Protein AF-A0A6N6KFM6-F1 (afdb_monomer_lite)

Foldseek 3Di:
DDKDFLVRLCVVLVHDSVVVVVCCVVVQQAAPDAPPVRTGIHDPVSSVSSVVVVD

Secondary structure (DSSP, 8-state):
---EEHHHHHHHHT--HHHHHHHHHTTSS--SEE-TTS-EEE-HHHHHHHHHHH-

Structure (mmCIF, N/CA/C/O backbone):
data_AF-A0A6N6KFM6-F1
#
_entry.id   AF-A0A6N6KFM6-F1
#
loop_
_atom_site.group_PDB
_atom_site.id
_atom_site.type_symbol
_atom_site.label_atom_id
_atom_site.label_alt_id
_atom_site.label_comp_id
_atom_site.label_asym_id
_atom_site.label_entity_id
_atom_site.label_seq_id
_atom_site.pdbx_PDB_ins_code
_atom_site.Cartn_x
_atom_site.Cartn_y
_atom_site.Cartn_z
_atom_site.occupancy
_atom_site.B_iso_or_equiv
_atom_site.auth_seq_id
_atom_site.auth_comp_id
_atom_site.auth_asym_id
_atom_site.auth_atom_id
_atom_site.pdbx_PDB_model_num
ATOM 1 N N . MET A 1 1 ? 4.189 16.280 -5.009 1.00 52.81 1 MET A N 1
ATOM 2 C CA . MET A 1 1 ? 3.474 14.988 -5.119 1.00 52.81 1 MET A CA 1
ATOM 3 C C . MET A 1 1 ? 3.928 14.091 -3.980 1.00 52.81 1 MET A C 1
ATOM 5 O O . MET A 1 1 ? 5.094 13.718 -3.944 1.00 52.81 1 MET A O 1
ATOM 9 N N . SER A 1 2 ? 3.058 13.821 -3.009 1.00 74.38 2 SER A N 1
ATOM 10 C CA . SER A 1 2 ? 3.390 12.959 -1.869 1.00 74.38 2 SER A CA 1
ATOM 11 C C . SER A 1 2 ? 3.247 11.498 -2.289 1.00 74.38 2 SER A C 1
ATOM 13 O O . SER A 1 2 ? 2.151 11.072 -2.649 1.00 74.38 2 SER A O 1
ATOM 15 N N . LYS A 1 3 ? 4.353 10.750 -2.274 1.00 85.25 3 LYS A N 1
ATOM 16 C CA . LYS A 1 3 ? 4.372 9.307 -2.540 1.00 85.25 3 LYS A CA 1
ATOM 17 C C . LYS A 1 3 ? 4.273 8.555 -1.218 1.00 85.25 3 LYS A C 1
ATOM 19 O O . LYS A 1 3 ? 5.000 8.865 -0.276 1.00 85.25 3 LYS A O 1
ATOM 24 N N . TYR A 1 4 ? 3.412 7.550 -1.170 1.00 89.94 4 TYR A N 1
ATOM 25 C CA . TYR A 1 4 ? 3.182 6.703 -0.008 1.00 89.94 4 TYR A CA 1
ATOM 26 C C . TYR A 1 4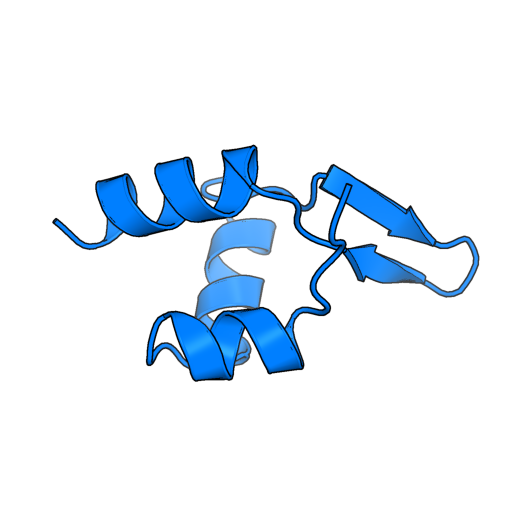 ? 3.697 5.298 -0.281 1.00 89.94 4 TYR A C 1
ATOM 28 O O . TYR A 1 4 ? 3.413 4.696 -1.313 1.00 89.94 4 TYR A O 1
ATOM 36 N N . THR A 1 5 ? 4.448 4.746 0.660 1.00 91.19 5 THR A N 1
ATOM 37 C CA . THR A 1 5 ? 4.782 3.317 0.643 1.00 91.19 5 THR A CA 1
ATOM 38 C C . THR A 1 5 ? 3.555 2.479 1.006 1.00 91.19 5 THR A C 1
ATOM 40 O O . THR A 1 5 ? 2.647 2.969 1.677 1.00 91.19 5 THR A O 1
ATOM 43 N N . VAL A 1 6 ? 3.555 1.187 0.654 1.00 90.31 6 VAL A N 1
ATOM 44 C CA . VAL A 1 6 ? 2.521 0.217 1.089 1.00 90.31 6 VAL A CA 1
ATOM 45 C C . VAL A 1 6 ? 2.212 0.332 2.585 1.00 90.31 6 VAL A C 1
ATOM 47 O O . VAL A 1 6 ? 1.052 0.330 2.977 1.00 90.31 6 VA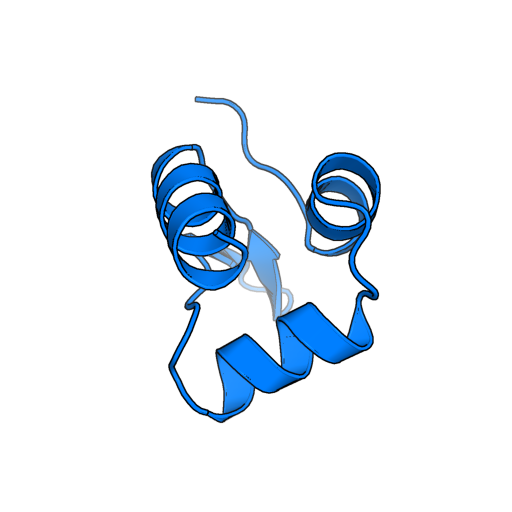L A O 1
ATOM 50 N N . LYS A 1 7 ? 3.248 0.469 3.424 1.00 90.62 7 LYS A N 1
ATOM 51 C CA . LYS A 1 7 ? 3.115 0.538 4.887 1.00 90.62 7 LYS A CA 1
ATOM 52 C C . LYS A 1 7 ? 2.487 1.851 5.371 1.00 90.62 7 LYS A C 1
ATOM 54 O O . LYS A 1 7 ? 1.791 1.873 6.382 1.00 90.62 7 LYS A O 1
ATOM 59 N N . GLN A 1 8 ? 2.740 2.956 4.672 1.00 91.06 8 GLN A N 1
ATOM 60 C CA . GLN A 1 8 ? 2.079 4.230 4.968 1.00 91.06 8 GLN A CA 1
ATOM 61 C C . GLN A 1 8 ? 0.624 4.199 4.508 1.00 91.06 8 GLN A C 1
ATOM 63 O O . GLN A 1 8 ? -0.254 4.596 5.268 1.00 91.06 8 GLN A O 1
ATOM 68 N N . LEU A 1 9 ? 0.368 3.675 3.306 1.00 89.75 9 LEU A N 1
ATOM 69 C CA . LEU A 1 9 ? -0.979 3.541 2.763 1.00 89.75 9 LEU A CA 1
ATOM 70 C C . LEU A 1 9 ? -1.850 2.634 3.640 1.00 89.75 9 LEU A C 1
ATOM 72 O O . LEU A 1 9 ? -2.976 2.999 3.956 1.00 89.75 9 LEU A O 1
ATOM 76 N N . SER A 1 10 ? -1.306 1.504 4.102 1.00 91.19 10 SER A N 1
ATOM 77 C CA . SER A 1 10 ? -2.006 0.583 5.003 1.00 91.19 10 SER A CA 1
ATOM 78 C C . SER A 1 10 ? -2.428 1.278 6.299 1.00 91.19 10 SER A C 1
ATOM 80 O O . SER A 1 10 ? -3.552 1.120 6.760 1.00 91.19 10 SER A O 1
ATOM 82 N N . LYS A 1 11 ? -1.543 2.111 6.866 1.00 90.88 11 LYS A N 1
ATOM 83 C CA . LYS A 1 11 ? -1.833 2.869 8.089 1.00 90.88 11 LYS A CA 1
ATOM 84 C C . LYS A 1 11 ? -2.873 3.971 7.859 1.00 90.88 11 LYS A C 1
ATOM 86 O O . LYS A 1 11 ? -3.695 4.196 8.736 1.00 90.88 11 LYS A O 1
ATOM 91 N N . LEU A 1 12 ? -2.834 4.644 6.707 1.00 89.06 12 LEU A N 1
ATOM 92 C CA . LEU A 1 12 ? -3.770 5.719 6.357 1.00 89.06 12 LEU A CA 1
ATOM 93 C C . LEU A 1 12 ? -5.182 5.202 6.076 1.00 89.06 12 LEU A C 1
ATOM 95 O O . LEU A 1 12 ? -6.145 5.786 6.552 1.00 89.06 12 LEU A O 1
ATOM 99 N N . ALA A 1 13 ? -5.299 4.114 5.318 1.00 86.81 13 ALA A N 1
ATOM 100 C CA . ALA A 1 13 ? -6.586 3.543 4.933 1.00 86.81 13 ALA A CA 1
ATOM 101 C C . ALA A 1 13 ? -7.149 2.547 5.962 1.00 86.81 13 ALA A C 1
ATOM 103 O O . ALA A 1 13 ? -8.237 2.020 5.767 1.00 86.81 13 ALA A O 1
ATOM 104 N N . GLY A 1 14 ? -6.409 2.248 7.036 1.00 89.81 14 GLY A N 1
ATOM 105 C CA . GLY A 1 14 ? -6.836 1.287 8.058 1.00 89.81 14 GLY A CA 1
ATOM 106 C C . GLY A 1 14 ? -6.907 -0.163 7.565 1.00 89.81 14 GLY A C 1
ATOM 107 O O . GLY A 1 14 ? -7.521 -1.005 8.212 1.00 89.81 14 GLY A O 1
ATOM 108 N N . VAL A 1 15 ? -6.275 -0.474 6.430 1.00 90.81 15 VAL A N 1
ATOM 109 C CA . VAL A 1 15 ? -6.245 -1.820 5.843 1.00 90.81 15 VAL A CA 1
ATOM 110 C C . VAL A 1 15 ? -4.908 -2.494 6.105 1.00 90.81 15 VAL A C 1
ATOM 112 O O . VAL A 1 15 ? -3.881 -1.843 6.289 1.00 90.81 15 VAL A O 1
ATOM 115 N N . SER A 1 16 ? -4.879 -3.823 6.082 1.00 92.25 16 SER A N 1
ATOM 116 C CA . SER A 1 16 ? -3.619 -4.544 6.242 1.00 92.25 16 SER A CA 1
ATOM 117 C C . SER A 1 16 ? -2.734 -4.422 4.992 1.00 92.25 16 SER A C 1
ATOM 119 O O . SER A 1 16 ? -3.217 -4.349 3.860 1.00 92.25 16 SER A O 1
ATOM 121 N N . VAL A 1 17 ? -1.412 -4.481 5.178 1.00 92.00 17 VAL A N 1
ATOM 122 C CA . VAL A 1 17 ? -0.444 -4.586 4.066 1.00 92.00 17 VAL A CA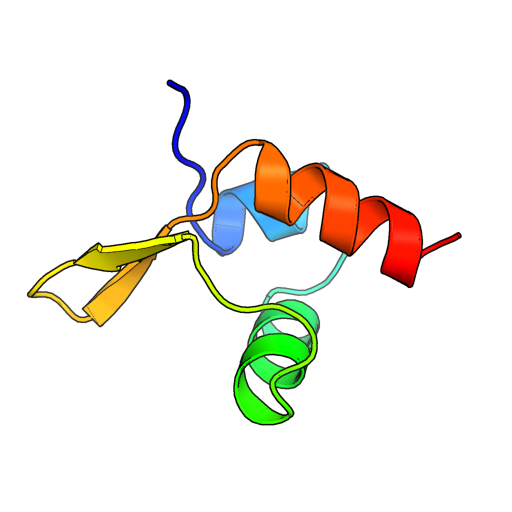 1
ATOM 123 C C . VAL A 1 17 ? -0.757 -5.794 3.173 1.00 92.00 17 VAL A C 1
ATOM 125 O O . VAL A 1 17 ? -0.642 -5.716 1.952 1.00 92.00 17 VAL A O 1
ATOM 128 N N . ARG A 1 18 ? -1.219 -6.898 3.774 1.00 92.62 18 ARG A N 1
ATOM 129 C CA . ARG A 1 18 ? -1.657 -8.100 3.059 1.00 92.62 18 ARG A CA 1
ATOM 130 C C . ARG A 1 18 ? -2.840 -7.813 2.131 1.00 92.62 18 ARG A C 1
ATOM 132 O O . ARG A 1 18 ? -2.829 -8.294 1.006 1.00 92.62 18 ARG A O 1
ATOM 139 N N . THR A 1 19 ? -3.812 -7.014 2.570 1.00 92.19 19 THR A N 1
ATOM 140 C CA . THR A 1 19 ? -4.963 -6.598 1.753 1.00 92.19 19 THR A CA 1
ATOM 141 C C . THR A 1 19 ? -4.503 -5.802 0.533 1.00 92.19 19 THR A C 1
ATOM 143 O O . THR A 1 19 ? -4.904 -6.107 -0.584 1.00 92.19 19 THR A O 1
ATOM 146 N N . LEU A 1 20 ? -3.586 -4.847 0.717 1.00 91.06 20 LEU A N 1
ATOM 147 C CA . LEU A 1 20 ? -3.023 -4.079 -0.401 1.00 91.06 20 LEU A CA 1
ATOM 148 C C . LEU A 1 20 ? -2.235 -4.962 -1.378 1.00 91.06 20 LEU A C 1
ATOM 150 O O . LEU A 1 20 ? -2.333 -4.776 -2.589 1.00 91.06 20 LEU A O 1
ATOM 154 N N . HIS A 1 21 ? -1.475 -5.941 -0.876 1.00 91.19 21 HIS A N 1
ATOM 155 C CA . HIS A 1 21 ? -0.805 -6.920 -1.734 1.00 91.19 21 HIS A CA 1
ATOM 156 C C . HIS A 1 21 ? -1.792 -7.794 -2.497 1.00 91.19 21 HIS A C 1
ATOM 158 O O . HIS A 1 21 ? -1.567 -8.058 -3.673 1.00 91.19 21 HIS A O 1
ATOM 164 N N . HIS A 1 22 ? -2.879 -8.208 -1.852 1.00 92.56 22 HIS A N 1
ATOM 165 C CA . HIS A 1 22 ? -3.928 -8.970 -2.507 1.00 92.56 22 HIS A CA 1
ATOM 166 C C . HIS A 1 22 ? -4.562 -8.160 -3.643 1.00 92.56 22 HIS A C 1
ATOM 168 O O . HIS A 1 22 ? -4.649 -8.665 -4.757 1.00 92.56 22 HIS A O 1
ATOM 174 N N . TYR A 1 23 ? -4.897 -6.886 -3.407 1.00 92.44 23 TYR A N 1
ATOM 175 C CA . TYR A 1 23 ? -5.432 -5.992 -4.439 1.00 92.44 23 TYR A CA 1
ATOM 176 C C . TYR A 1 23 ? -4.461 -5.767 -5.604 1.00 92.44 23 TYR A C 1
ATOM 178 O O . TYR A 1 23 ? -4.901 -5.706 -6.748 1.00 92.44 23 TYR A O 1
ATOM 186 N N . ASP A 1 24 ? -3.153 -5.695 -5.343 1.00 90.31 24 ASP A N 1
ATOM 187 C CA . ASP A 1 24 ? -2.128 -5.650 -6.398 1.00 90.31 24 ASP A CA 1
ATOM 188 C C . ASP A 1 24 ? -2.086 -6.966 -7.197 1.00 90.31 24 ASP A C 1
ATOM 190 O O . ASP A 1 24 ? -2.047 -6.942 -8.424 1.00 90.31 24 ASP A O 1
ATOM 194 N N 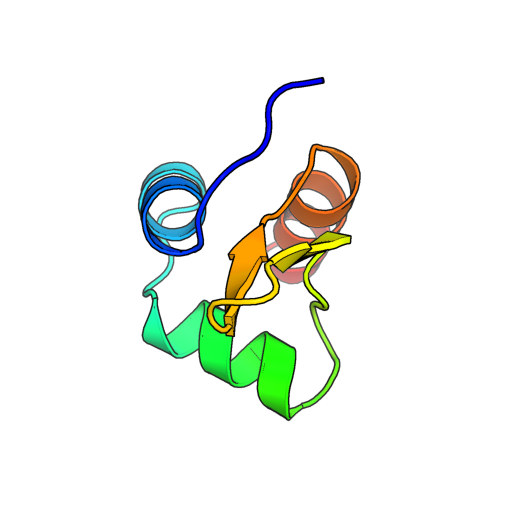. GLN A 1 25 ? -2.150 -8.118 -6.518 1.00 91.50 25 GLN A N 1
ATOM 195 C CA . GLN A 1 25 ? -2.110 -9.445 -7.148 1.00 91.50 25 GLN A CA 1
ATOM 196 C C . GLN A 1 25 ? -3.311 -9.714 -8.057 1.00 91.50 25 GLN A C 1
ATOM 198 O O . GLN A 1 25 ? -3.134 -10.265 -9.140 1.00 91.50 25 GLN A O 1
ATOM 203 N N . ILE A 1 26 ? -4.514 -9.317 -7.638 1.00 93.31 26 ILE A N 1
ATOM 204 C CA . ILE A 1 26 ? -5.735 -9.468 -8.445 1.00 93.31 26 ILE A CA 1
ATOM 205 C C . ILE A 1 26 ? -5.920 -8.320 -9.452 1.00 93.31 26 ILE A C 1
ATOM 207 O O . ILE A 1 26 ? -6.878 -8.319 -10.218 1.00 93.31 26 ILE A O 1
ATOM 211 N N . GLY A 1 27 ? -5.025 -7.325 -9.447 1.00 90.25 27 GLY A N 1
ATOM 212 C CA . GLY A 1 27 ? -5.070 -6.175 -10.349 1.00 90.25 27 GLY A CA 1
ATOM 213 C C . GLY A 1 27 ? -6.114 -5.109 -10.001 1.00 90.25 27 GLY A C 1
ATOM 214 O O . GLY A 1 27 ? -6.296 -4.189 -10.796 1.00 90.25 27 GLY A O 1
ATOM 215 N N . LEU A 1 28 ? -6.753 -5.201 -8.831 1.00 90.56 28 LEU A N 1
ATOM 216 C CA . LEU A 1 28 ? -7.764 -4.258 -8.343 1.00 90.56 28 LEU A CA 1
ATOM 217 C C . LEU A 1 28 ? -7.159 -2.897 -7.965 1.00 90.56 28 LEU A C 1
ATOM 219 O O . LEU A 1 28 ? -7.745 -1.860 -8.254 1.00 90.56 28 LEU A O 1
ATOM 223 N N . LEU A 1 29 ? -5.972 -2.887 -7.348 1.00 91.31 29 LEU A N 1
ATOM 224 C CA . LEU A 1 29 ? -5.249 -1.659 -7.007 1.00 91.31 29 LEU A CA 1
ATOM 225 C C . LEU A 1 29 ? -3.773 -1.788 -7.375 1.00 91.31 29 LEU A C 1
ATOM 227 O O . LEU A 1 29 ? -3.004 -2.464 -6.690 1.00 91.31 29 LEU A O 1
ATOM 231 N N . LYS A 1 30 ? -3.356 -1.081 -8.425 1.00 90.31 30 LYS A N 1
ATOM 232 C CA . LYS A 1 30 ? -1.962 -1.073 -8.880 1.00 90.31 30 LYS A CA 1
ATOM 233 C C . LYS A 1 30 ? -1.189 0.095 -8.258 1.00 90.31 30 LYS A C 1
ATOM 235 O O . LYS A 1 30 ? -1.738 1.191 -8.150 1.00 90.31 30 LYS A O 1
ATOM 240 N N . PRO A 1 31 ? 0.078 -0.101 -7.854 1.00 91.56 31 PRO A N 1
ATOM 241 C CA . PRO A 1 31 ? 0.927 1.002 -7.412 1.00 91.56 31 PRO A CA 1
ATOM 242 C C . PRO A 1 31 ? 1.176 1.985 -8.563 1.00 91.56 31 PRO A C 1
ATOM 244 O O . PRO A 1 31 ? 1.296 1.562 -9.711 1.00 91.56 31 PRO A O 1
ATOM 247 N N . SER A 1 32 ? 1.309 3.276 -8.244 1.00 91.38 32 SER A N 1
ATOM 248 C CA . SER A 1 32 ? 1.678 4.319 -9.219 1.00 91.38 32 SER A CA 1
ATOM 249 C C . SER A 1 32 ? 3.062 4.045 -9.807 1.00 91.38 32 SER A C 1
ATOM 251 O O . SER A 1 32 ? 3.276 4.103 -11.014 1.00 91.38 32 SER A O 1
ATOM 253 N N . PHE A 1 33 ? 4.010 3.679 -8.940 1.00 88.50 33 PHE A N 1
ATOM 254 C CA . PHE A 1 33 ? 5.387 3.440 -9.341 1.00 88.50 33 PHE A CA 1
ATOM 255 C C . PHE A 1 33 ? 5.998 2.272 -8.573 1.00 88.50 33 PHE A C 1
ATOM 257 O O . PHE A 1 33 ? 5.766 2.092 -7.371 1.00 88.50 33 PHE A O 1
ATOM 264 N N . ARG A 1 34 ? 6.828 1.497 -9.270 1.00 89.81 34 ARG A N 1
ATOM 265 C CA . ARG A 1 34 ? 7.712 0.499 -8.671 1.00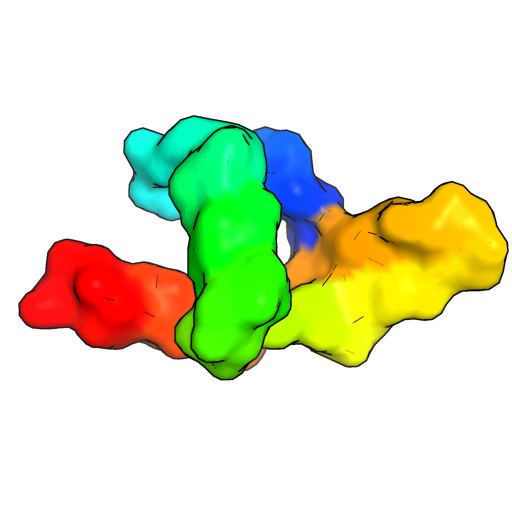 89.81 34 ARG A CA 1
ATOM 266 C C . ARG A 1 34 ? 9.137 1.017 -8.783 1.00 89.81 34 ARG A C 1
ATOM 268 O O . ARG A 1 34 ? 9.606 1.289 -9.879 1.00 89.81 34 ARG A O 1
ATOM 275 N N . SER A 1 35 ? 9.807 1.181 -7.647 1.00 86.94 35 SER A N 1
ATOM 276 C CA . SER A 1 35 ? 11.241 1.474 -7.645 1.00 86.94 35 SER A CA 1
ATOM 277 C C . SER A 1 35 ? 12.014 0.282 -8.194 1.00 86.94 35 SER A C 1
ATOM 279 O O . SER A 1 35 ? 11.573 -0.856 -8.057 1.00 86.94 35 SER A O 1
ATOM 281 N N . ASP A 1 36 ? 13.198 0.556 -8.730 1.00 84.62 36 ASP A N 1
ATOM 282 C CA . ASP A 1 36 ? 14.164 -0.438 -9.202 1.00 84.62 36 ASP A CA 1
ATOM 283 C C . ASP A 1 36 ? 14.503 -1.501 -8.134 1.00 84.62 36 ASP A C 1
ATOM 285 O O . ASP A 1 36 ? 14.748 -2.665 -8.424 1.00 84.62 36 ASP A O 1
ATOM 289 N N . LYS A 1 37 ? 14.385 -1.133 -6.850 1.00 85.06 37 LYS A N 1
ATOM 290 C CA . LYS A 1 37 ? 14.532 -2.044 -5.700 1.00 85.06 37 LYS A CA 1
ATOM 291 C C . LYS A 1 37 ? 13.275 -2.878 -5.381 1.00 85.06 37 LYS A C 1
ATOM 293 O O . LYS A 1 37 ? 13.214 -3.521 -4.338 1.00 85.06 37 LYS A O 1
ATOM 298 N N . GLY A 1 38 ? 12.230 -2.817 -6.207 1.00 84.06 38 GLY A N 1
ATOM 299 C CA . GLY A 1 38 ? 10.965 -3.540 -6.017 1.00 84.06 38 GLY A CA 1
ATOM 300 C C . GLY A 1 38 ? 9.978 -2.906 -5.024 1.00 84.06 38 GLY A C 1
ATOM 301 O O . GLY A 1 38 ? 8.928 -3.489 -4.736 1.00 84.06 38 GLY A O 1
ATOM 302 N N . TYR A 1 39 ? 10.267 -1.709 -4.498 1.00 85.25 39 TYR A N 1
ATOM 303 C CA . TYR A 1 39 ? 9.343 -1.002 -3.605 1.00 85.25 39 TYR A CA 1
ATOM 304 C C . TYR A 1 39 ? 8.145 -0.439 -4.366 1.00 85.25 39 TYR A C 1
ATOM 306 O O . TYR A 1 39 ? 8.293 0.165 -5.425 1.00 85.25 39 TYR A O 1
ATOM 314 N N . ARG A 1 40 ? 6.955 -0.596 -3.783 1.00 88.12 40 ARG A N 1
ATOM 315 C CA . ARG A 1 40 ? 5.688 -0.101 -4.329 1.00 88.12 40 ARG A CA 1
ATOM 316 C C . ARG A 1 40 ? 5.343 1.254 -3.721 1.00 88.12 40 ARG A C 1
ATOM 318 O O . ARG A 1 40 ? 5.265 1.374 -2.493 1.00 88.12 40 ARG A O 1
ATOM 325 N N . TYR A 1 41 ? 5.098 2.227 -4.589 1.00 90.69 41 TYR A N 1
ATOM 326 C CA . TYR A 1 41 ? 4.687 3.575 -4.227 1.00 90.69 41 TYR A CA 1
ATOM 327 C C . TYR A 1 41 ? 3.301 3.882 -4.781 1.00 90.69 41 TYR A C 1
ATOM 329 O O . TYR A 1 41 ? 2.980 3.562 -5.925 1.00 90.69 41 TYR A O 1
ATOM 337 N N . TYR A 1 42 ? 2.500 4.526 -3.948 1.00 91.25 42 TYR A N 1
ATOM 338 C CA . TYR A 1 42 ? 1.135 4.936 -4.223 1.00 91.25 42 TYR A CA 1
ATOM 339 C C . TYR A 1 42 ? 1.063 6.450 -4.138 1.00 91.25 42 TYR A C 1
ATOM 341 O O . TYR A 1 42 ? 1.679 7.065 -3.268 1.00 91.25 42 TYR A O 1
ATOM 349 N N . GLU A 1 43 ? 0.323 7.050 -5.049 1.00 92.69 43 GLU A N 1
ATOM 350 C CA . GLU A 1 43 ? 0.065 8.479 -5.069 1.00 92.69 43 GLU A CA 1
ATOM 351 C C . GLU A 1 43 ? -1.407 8.734 -4.749 1.00 92.69 43 GLU A C 1
ATOM 353 O O . GLU A 1 43 ? -2.163 7.830 -4.379 1.00 92.69 43 GLU A O 1
ATOM 358 N N . ARG A 1 44 ? -1.812 10.001 -4.847 1.00 90.06 44 ARG A N 1
ATOM 359 C CA . ARG A 1 44 ? -3.169 10.437 -4.516 1.00 90.06 44 ARG A CA 1
ATOM 360 C C . ARG A 1 44 ? -4.239 9.697 -5.326 1.00 90.06 44 ARG A C 1
ATOM 362 O O . ARG A 1 44 ? -5.291 9.400 -4.782 1.00 90.06 44 ARG A O 1
ATOM 369 N N . GLU A 1 45 ? -3.974 9.369 -6.584 1.00 90.38 45 GLU A N 1
ATOM 370 C CA . GLU A 1 45 ? -4.934 8.655 -7.433 1.00 90.38 45 GLU A CA 1
ATOM 371 C C . GLU A 1 45 ? -5.256 7.262 -6.886 1.00 90.38 45 GLU A C 1
ATOM 373 O O . GLU A 1 45 ? -6.420 6.889 -6.777 1.00 90.38 45 GLU A O 1
ATOM 378 N N . GLN A 1 46 ? -4.244 6.514 -6.443 1.00 91.50 46 GLN A N 1
ATOM 379 C CA . GLN A 1 46 ? -4.462 5.193 -5.856 1.00 91.50 46 GLN A CA 1
ATOM 380 C C . GLN A 1 46 ? -5.164 5.274 -4.499 1.00 91.50 46 GLN A C 1
ATOM 382 O O . GLN A 1 46 ? -5.884 4.349 -4.140 1.00 91.50 46 GLN A O 1
ATOM 387 N N . LEU A 1 47 ? -4.976 6.363 -3.749 1.00 89.25 47 LEU A N 1
ATOM 388 C CA . LEU A 1 47 ? -5.748 6.616 -2.531 1.00 89.25 47 LEU A CA 1
ATOM 389 C C . LEU A 1 47 ? -7.239 6.794 -2.842 1.00 89.25 47 LEU A C 1
ATOM 391 O O . LEU A 1 47 ? -8.061 6.212 -2.142 1.00 89.25 47 LEU A O 1
ATOM 395 N N . LEU A 1 48 ? -7.580 7.543 -3.895 1.00 90.44 48 LEU A N 1
ATOM 396 C CA . LEU A 1 48 ? -8.971 7.732 -4.323 1.00 90.44 48 LEU A CA 1
ATOM 397 C C . LEU A 1 48 ? -9.598 6.413 -4.791 1.00 90.44 48 LEU A C 1
ATOM 399 O O . LEU A 1 48 ? -10.709 6.087 -4.386 1.00 90.44 48 LEU A O 1
ATOM 403 N N . ILE A 1 49 ? -8.860 5.616 -5.570 1.00 91.19 49 ILE A N 1
ATOM 404 C CA . ILE A 1 49 ? -9.313 4.284 -5.998 1.00 91.19 49 ILE A CA 1
ATOM 405 C C . ILE A 1 49 ? -9.508 3.370 -4.783 1.00 91.19 49 ILE A C 1
ATOM 407 O O . ILE A 1 49 ? -10.527 2.699 -4.675 1.00 91.19 49 ILE A O 1
ATOM 411 N N . LEU A 1 50 ? -8.558 3.356 -3.842 1.00 91.06 50 LEU A N 1
ATOM 412 C CA . LEU A 1 50 ? -8.679 2.563 -2.619 1.00 91.06 50 LEU A CA 1
ATOM 413 C C . LEU A 1 50 ? -9.894 2.992 -1.790 1.00 91.06 50 LEU A C 1
ATOM 415 O O . LEU A 1 50 ? -10.593 2.131 -1.270 1.00 91.06 50 LEU A O 1
ATOM 419 N N . GLN A 1 51 ? -10.165 4.294 -1.692 1.00 90.12 51 GLN A N 1
ATOM 420 C CA . GLN A 1 51 ? -11.362 4.802 -1.027 1.00 90.12 51 GLN A CA 1
ATOM 421 C C . GLN A 1 51 ? -12.637 4.293 -1.715 1.00 90.12 51 GLN A C 1
ATOM 423 O O . GLN A 1 51 ? -13.529 3.823 -1.024 1.00 90.12 51 GLN A O 1
ATOM 428 N N . GLN A 1 52 ? -12.690 4.307 -3.048 1.00 90.81 52 GLN A N 1
ATOM 429 C CA . GLN A 1 52 ? -13.820 3.780 -3.825 1.00 90.81 52 GLN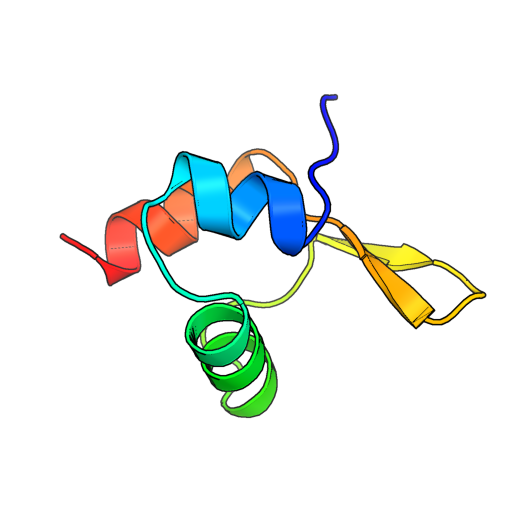 A CA 1
ATOM 430 C C . GLN A 1 52 ? -13.971 2.249 -3.733 1.00 90.81 52 GLN A C 1
ATOM 432 O O . GLN A 1 52 ? -15.047 1.717 -3.950 1.00 90.81 52 GLN A O 1
ATOM 437 N N . ILE A 1 53 ? -12.900 1.511 -3.433 1.00 88.81 53 ILE A N 1
ATOM 438 C CA . ILE A 1 53 ? -12.981 0.060 -3.191 1.00 88.81 53 ILE A CA 1
ATOM 439 C C . ILE A 1 53 ? -13.575 -0.236 -1.803 1.00 88.81 53 ILE A C 1
ATOM 441 O O . ILE A 1 53 ? -14.155 -1.300 -1.596 1.00 88.81 53 ILE A O 1
ATOM 445 N N . LEU A 1 54 ? -13.382 0.666 -0.837 1.00 85.69 54 LEU A N 1
ATOM 446 C CA . LEU A 1 54 ? -13.790 0.473 0.557 1.00 85.69 54 LEU A CA 1
ATOM 447 C C . LEU A 1 54 ? -15.196 1.011 0.877 1.00 85.69 54 LEU A C 1
ATOM 449 O O . LEU A 1 54 ? -15.741 0.618 1.908 1.00 85.69 54 LEU A O 1
ATOM 453 N N . PHE A 1 55 ? -15.756 1.884 0.033 1.00 83.56 55 PHE A N 1
ATOM 454 C CA . PHE A 1 55 ? -17.079 2.509 0.172 1.00 83.56 55 PHE A CA 1
ATOM 455 C C . PHE A 1 55 ? -17.912 2.296 -1.088 1.00 83.56 55 PHE A C 1
ATOM 457 O O . PHE A 1 55 ? -19.108 1.964 -0.938 1.00 83.56 55 PHE A O 1
#

Radius of gyration: 10.17 Å; chains: 1; bounding box: 32×24×18 Å

pLDDT: mean 88.92, std 5.82, range [52.81, 93.31]

Sequence (55 aa):
MSKYTVKQLSKLAGVSVRTLHHYDQIGLLKPSFRSDKGYRYYEREQLLILQQILF